Protein AF-A0A947BU25-F1 (afdb_monomer)

Radius of gyration: 18.05 Å; Cα contacts (8 Å, |Δi|>4): 135; chains: 1; bounding box: 45×22×52 Å

Mean predicted aligned error: 7.84 Å

Sequence (103 aa):
MKDFDVCIIGSGAGGGPVALTLAEAGYSVVVLEKGPWFSEKDFYKDELACCRRSVYTPDLRDEQHVIEDQEDDGSWSATPTLESGWDFWNGNCVGGSSNFMSG

pLDDT: mean 80.86, std 15.35, range [33.44, 98.38]

Structure (mmCIF, N/CA/C/O backbone):
data_AF-A0A947BU25-F1
#
_entry.id   AF-A0A947BU25-F1
#
loop_
_atom_site.group_PDB
_atom_site.id
_atom_site.type_symbol
_atom_site.label_atom_id
_atom_site.label_alt_id
_atom_site.label_comp_id
_atom_site.label_asym_id
_atom_site.label_entity_id
_atom_site.label_seq_id
_atom_site.pdbx_PDB_ins_code
_atom_site.Cartn_x
_atom_site.Cartn_y
_atom_site.Cartn_z
_atom_site.occupancy
_atom_site.B_iso_or_equiv
_atom_site.auth_seq_id
_atom_site.auth_comp_id
_atom_site.auth_asym_id
_atom_site.auth_atom_id
_atom_site.pdbx_PDB_model_num
ATOM 1 N N . MET A 1 1 ? -25.704 -8.065 4.311 1.00 71.69 1 MET A N 1
ATOM 2 C CA . MET A 1 1 ? -24.735 -7.040 3.876 1.00 71.69 1 MET A CA 1
ATOM 3 C C . MET A 1 1 ? -24.292 -6.298 5.122 1.00 71.69 1 MET A C 1
ATOM 5 O O . MET A 1 1 ? -25.107 -6.192 6.032 1.00 71.69 1 MET A O 1
ATOM 9 N N . LYS A 1 2 ? -23.015 -5.931 5.233 1.00 85.19 2 LYS A N 1
ATOM 10 C CA . LYS A 1 2 ? -22.505 -5.199 6.394 1.00 85.19 2 LYS A CA 1
ATOM 11 C C . LYS A 1 2 ? -22.203 -3.785 5.919 1.00 85.19 2 LYS A C 1
ATOM 13 O O . LYS A 1 2 ? -21.422 -3.642 4.981 1.00 85.19 2 LYS A O 1
ATOM 18 N N . ASP A 1 3 ? -22.863 -2.808 6.517 1.00 94.62 3 ASP A N 1
ATOM 19 C CA . ASP A 1 3 ? -22.669 -1.401 6.184 1.00 94.62 3 ASP A CA 1
ATOM 20 C C . ASP A 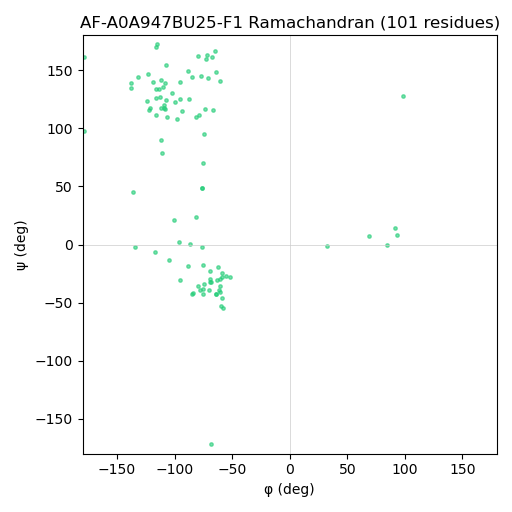1 3 ? -21.531 -0.831 7.036 1.00 94.62 3 ASP A C 1
ATOM 22 O O . ASP A 1 3 ? -21.285 -1.304 8.151 1.00 94.62 3 ASP A O 1
ATOM 26 N N . PHE A 1 4 ? -20.822 0.146 6.477 1.00 97.50 4 PHE A N 1
ATOM 27 C CA . PHE A 1 4 ? -19.721 0.849 7.125 1.00 97.50 4 PHE A CA 1
ATOM 28 C C . PHE A 1 4 ? -19.920 2.352 6.954 1.00 97.50 4 PHE A C 1
ATOM 30 O O . PHE A 1 4 ? -20.367 2.800 5.898 1.00 97.50 4 PHE A O 1
ATOM 37 N N . ASP A 1 5 ? -19.548 3.121 7.969 1.00 97.75 5 ASP A N 1
ATOM 38 C CA . ASP A 1 5 ? -19.604 4.582 7.939 1.00 97.75 5 ASP A CA 1
ATOM 39 C C . ASP A 1 5 ? -18.482 5.165 7.071 1.00 97.75 5 ASP A C 1
ATOM 41 O O . ASP A 1 5 ? -18.664 6.193 6.418 1.00 97.75 5 ASP A O 1
ATOM 45 N N . VAL A 1 6 ? -17.312 4.510 7.053 1.00 97.44 6 VAL A N 1
ATOM 46 C CA . VAL A 1 6 ? -16.132 4.970 6.308 1.00 97.44 6 VAL A CA 1
ATOM 47 C C . VAL A 1 6 ? -15.436 3.812 5.597 1.00 97.44 6 VAL A C 1
ATOM 49 O O . VAL A 1 6 ? -15.170 2.769 6.194 1.00 97.44 6 VAL A O 1
ATOM 52 N N . CYS A 1 7 ? -15.083 4.026 4.328 1.00 95.69 7 CYS A N 1
ATOM 53 C CA . CYS A 1 7 ? -14.233 3.138 3.540 1.00 95.69 7 CYS A CA 1
ATOM 54 C C . CYS A 1 7 ? -12.888 3.817 3.260 1.00 95.69 7 CYS A C 1
ATOM 56 O O . CYS A 1 7 ? -12.839 4.848 2.591 1.00 95.69 7 CYS A O 1
ATOM 58 N N . ILE A 1 8 ? -11.803 3.226 3.751 1.00 94.44 8 ILE A N 1
ATOM 59 C CA . ILE A 1 8 ? -10.428 3.669 3.507 1.00 94.44 8 ILE A CA 1
ATOM 60 C C . ILE A 1 8 ? -9.806 2.744 2.465 1.00 94.44 8 ILE A C 1
ATOM 62 O O . ILE A 1 8 ? -9.873 1.523 2.589 1.00 94.44 8 ILE A O 1
ATOM 66 N N . ILE A 1 9 ? -9.198 3.329 1.438 1.00 93.06 9 ILE A N 1
ATOM 67 C CA . ILE A 1 9 ? -8.502 2.599 0.379 1.00 93.06 9 ILE A CA 1
ATOM 68 C C . ILE A 1 9 ? -7.000 2.786 0.593 1.00 93.06 9 ILE A C 1
ATOM 70 O O . ILE A 1 9 ? -6.492 3.890 0.411 1.00 93.06 9 ILE A O 1
ATOM 74 N N . GLY A 1 10 ? -6.322 1.714 0.998 1.00 88.38 10 GLY A N 1
ATOM 75 C CA . GLY A 1 10 ? -4.911 1.684 1.368 1.00 88.38 10 GLY A CA 1
ATOM 76 C C . GLY A 1 10 ? -4.675 1.755 2.877 1.00 88.38 10 GLY A C 1
ATOM 77 O O . GLY A 1 10 ? -5.145 2.672 3.550 1.00 88.38 10 GLY A O 1
ATOM 78 N N . SER A 1 11 ? -3.891 0.819 3.416 1.00 89.25 11 SER A N 1
ATOM 79 C CA . SER A 1 11 ? -3.483 0.786 4.831 1.00 89.25 11 SER A CA 1
ATOM 80 C C . SER A 1 11 ? -2.061 1.309 5.061 1.00 89.25 11 SER A C 1
ATOM 82 O O . SER A 1 11 ? -1.431 0.986 6.067 1.00 89.25 11 SER A O 1
ATOM 84 N N . GLY A 1 12 ? -1.535 2.100 4.120 1.00 84.81 12 GLY A N 1
ATOM 85 C CA . GLY A 1 12 ? -0.216 2.722 4.225 1.00 84.81 12 GLY A CA 1
ATOM 86 C C . GLY A 1 12 ? -0.136 3.804 5.311 1.00 84.81 12 GLY A C 1
ATOM 87 O O . GLY A 1 12 ? -1.078 4.033 6.072 1.00 84.81 12 GLY A O 1
ATOM 88 N N . ALA A 1 13 ? 0.985 4.529 5.345 1.00 84.38 13 ALA A N 1
ATOM 89 C CA . ALA A 1 13 ? 1.295 5.511 6.392 1.00 84.38 13 ALA A CA 1
ATOM 90 C C . ALA A 1 13 ? 0.226 6.605 6.593 1.00 84.38 13 ALA A C 1
ATOM 92 O O . ALA A 1 13 ? 0.096 7.132 7.694 1.00 84.38 13 ALA A O 1
ATOM 93 N N . GLY A 1 14 ? -0.545 6.939 5.553 1.00 86.38 14 GLY A N 1
ATOM 94 C CA . GLY A 1 14 ? -1.679 7.862 5.659 1.00 86.38 14 GLY A CA 1
ATOM 95 C C . GLY A 1 14 ? -2.981 7.194 6.117 1.00 86.38 14 GLY A C 1
ATOM 96 O O . GLY A 1 14 ? -3.687 7.741 6.960 1.00 86.38 14 GLY A O 1
ATOM 97 N N . GLY A 1 15 ? -3.300 6.009 5.586 1.00 90.56 15 GLY A N 1
ATOM 98 C CA . GLY A 1 15 ? -4.580 5.335 5.832 1.00 90.56 15 GLY A CA 1
ATOM 99 C C . GLY A 1 15 ? -4.679 4.689 7.213 1.00 90.56 15 GLY A C 1
ATOM 100 O O . GLY A 1 15 ? -5.723 4.781 7.856 1.00 90.56 15 GLY A O 1
ATOM 101 N N . GLY A 1 16 ? -3.588 4.093 7.704 1.00 92.00 16 GLY A N 1
ATOM 102 C CA . GLY A 1 16 ? -3.552 3.413 9.004 1.00 92.00 16 GLY A CA 1
ATOM 103 C C . GLY A 1 16 ? -3.925 4.320 10.187 1.00 92.00 16 GLY A C 1
ATOM 104 O O . GLY A 1 16 ? -4.861 3.993 10.921 1.00 92.00 16 GLY A O 1
ATOM 105 N N . PRO A 1 17 ? -3.265 5.481 10.371 1.00 95.12 17 PRO A N 1
ATOM 106 C CA . PRO A 1 17 ? -3.600 6.407 11.453 1.00 95.12 17 PRO A CA 1
ATOM 107 C C . PRO A 1 17 ? -5.034 6.941 11.368 1.00 95.12 17 PRO A C 1
ATOM 109 O O . PRO A 1 17 ? -5.714 7.032 12.386 1.00 95.12 17 PRO A O 1
ATOM 112 N N . VAL A 1 18 ? -5.521 7.235 10.157 1.00 96.12 18 VAL A N 1
ATOM 113 C CA . VAL A 1 18 ? -6.904 7.691 9.939 1.00 96.12 18 VAL A CA 1
ATOM 114 C C . VAL A 1 18 ? -7.906 6.604 10.337 1.00 96.12 18 VAL A C 1
ATOM 116 O O . VAL A 1 18 ? -8.888 6.903 11.016 1.00 96.12 18 VAL A O 1
ATOM 119 N N . ALA A 1 19 ? -7.641 5.343 9.975 1.00 96.75 19 ALA A N 1
ATOM 120 C CA . ALA A 1 19 ? -8.475 4.207 10.360 1.00 96.75 19 ALA A CA 1
ATOM 121 C C . ALA A 1 19 ? -8.571 4.068 11.884 1.00 96.75 19 ALA A C 1
ATOM 123 O O . ALA A 1 19 ? -9.673 3.921 12.413 1.00 96.75 19 ALA A O 1
ATOM 124 N N . LEU A 1 20 ? -7.434 4.172 12.583 1.00 97.00 20 LEU A N 1
ATOM 125 C CA . LEU A 1 20 ? -7.379 4.116 14.044 1.00 97.00 20 LEU A CA 1
ATOM 126 C C . LEU A 1 20 ? -8.216 5.234 14.674 1.00 97.00 20 LEU A C 1
ATOM 128 O O . LEU A 1 20 ? -9.102 4.955 15.476 1.00 97.00 20 LEU A O 1
ATOM 132 N N . THR A 1 21 ? -7.983 6.486 14.272 1.00 98.19 21 THR A N 1
ATOM 133 C CA . THR A 1 21 ? -8.684 7.645 14.844 1.00 98.19 21 THR A CA 1
ATOM 134 C C . THR A 1 21 ? -10.200 7.566 14.643 1.00 98.19 21 THR A C 1
ATOM 136 O O . THR A 1 21 ? -10.964 7.875 15.556 1.00 98.19 21 THR A O 1
ATOM 139 N N . LEU A 1 22 ? -10.662 7.135 13.466 1.00 98.12 22 LEU A N 1
ATOM 140 C CA . LEU A 1 22 ? -12.094 6.996 13.186 1.00 98.12 22 LEU A CA 1
ATOM 141 C C . LEU A 1 22 ? -12.729 5.839 13.965 1.00 98.12 22 LEU A C 1
ATOM 143 O O . LEU A 1 22 ? -13.839 5.987 14.479 1.00 98.12 22 LEU A O 1
ATOM 147 N N . ALA A 1 23 ? -12.025 4.713 14.095 1.00 97.81 23 ALA A N 1
ATOM 148 C CA . ALA A 1 23 ? -12.496 3.589 14.895 1.00 97.81 23 ALA A CA 1
ATOM 149 C C . ALA A 1 23 ? -12.605 3.960 16.387 1.00 97.81 23 ALA A C 1
ATOM 151 O O . ALA A 1 23 ? -13.615 3.652 17.019 1.00 97.81 23 ALA A O 1
ATOM 152 N N . GLU A 1 24 ? -11.622 4.679 16.941 1.00 98.38 24 GLU A N 1
ATOM 153 C CA . GLU A 1 24 ? -11.656 5.184 18.326 1.00 98.38 24 GLU A CA 1
ATOM 154 C C . GLU A 1 24 ? -12.792 6.190 18.563 1.00 98.38 24 GLU A C 1
ATOM 156 O O . GLU A 1 24 ? -13.357 6.244 19.655 1.00 98.38 24 GLU A O 1
ATOM 161 N N . ALA A 1 25 ? -13.176 6.947 17.532 1.00 98.38 25 ALA A N 1
ATOM 162 C CA . ALA A 1 25 ? -14.331 7.842 17.567 1.00 98.38 25 ALA A CA 1
ATOM 163 C C . ALA A 1 25 ? -15.690 7.114 17.457 1.00 98.38 25 ALA A C 1
ATOM 165 O O . ALA A 1 25 ? -16.734 7.761 17.545 1.00 98.38 25 ALA A O 1
ATOM 166 N N . GLY A 1 26 ? -15.695 5.786 17.293 1.00 98.25 26 GLY A N 1
ATOM 167 C CA . GLY A 1 26 ? -16.899 4.951 17.281 1.0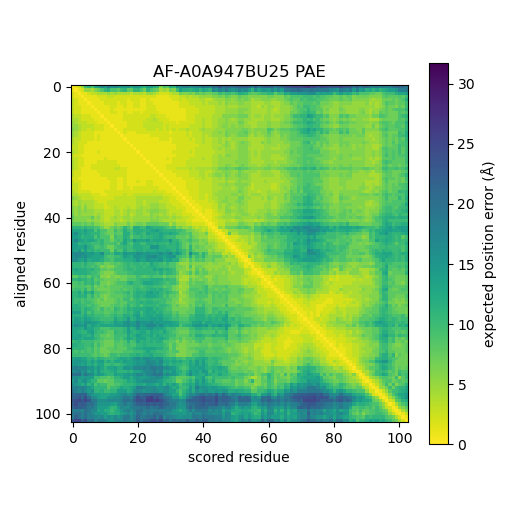0 98.25 26 GLY A CA 1
ATOM 168 C C . GLY A 1 26 ? -17.504 4.693 15.900 1.00 98.25 26 GLY A C 1
ATOM 169 O O . GLY A 1 26 ? -18.591 4.120 15.828 1.00 98.25 26 GLY A O 1
ATOM 170 N N . TYR A 1 27 ? -16.827 5.080 14.814 1.00 98.38 27 TYR A N 1
ATOM 171 C CA . TYR A 1 27 ? -17.279 4.778 13.455 1.00 98.38 27 TYR A CA 1
ATOM 172 C C . TYR A 1 27 ? -16.980 3.324 13.072 1.00 98.38 27 TYR A C 1
ATOM 174 O O . TYR A 1 27 ? -15.942 2.759 13.421 1.00 98.38 27 TYR A O 1
ATOM 182 N N . SER A 1 28 ? -17.869 2.726 12.284 1.00 97.62 28 SER A N 1
ATOM 183 C CA . SER A 1 28 ? -17.614 1.462 11.601 1.00 97.62 28 SER A CA 1
ATOM 184 C C . SER A 1 28 ? -16.764 1.711 10.351 1.00 97.62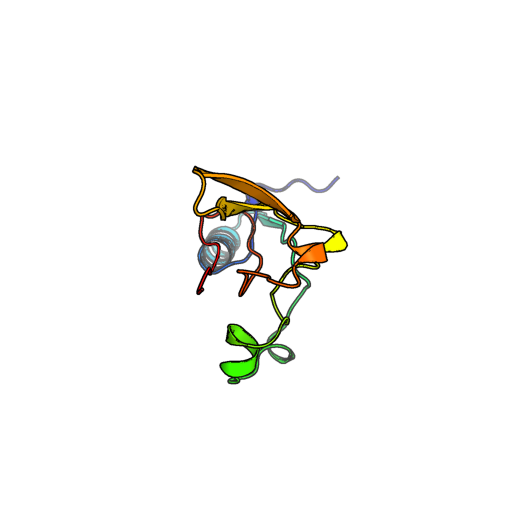 28 SER A C 1
ATOM 186 O O . SER A 1 28 ? -17.203 2.327 9.381 1.00 97.62 28 SER A O 1
ATOM 188 N N . VAL A 1 29 ? -15.515 1.245 10.377 1.00 97.69 29 VAL A N 1
ATOM 189 C CA . VAL A 1 29 ? -14.528 1.502 9.318 1.00 97.69 29 VAL A CA 1
ATOM 190 C C . VAL A 1 29 ? -14.184 0.205 8.591 1.00 97.69 29 VAL A C 1
ATOM 192 O O . VAL A 1 29 ? -13.909 -0.815 9.225 1.00 97.69 29 VAL A O 1
ATOM 195 N N . VAL A 1 30 ? -14.167 0.251 7.260 1.00 96.50 30 VAL A N 1
ATOM 196 C CA . VAL A 1 30 ? -13.583 -0.792 6.410 1.00 96.50 30 VAL A CA 1
ATOM 197 C C . VAL A 1 30 ? -12.323 -0.258 5.742 1.00 96.50 30 VAL A C 1
ATOM 199 O O . VAL A 1 30 ? -12.303 0.868 5.248 1.00 96.50 30 VAL A O 1
ATOM 202 N N . VAL A 1 31 ? -11.267 -1.069 5.730 1.00 94.38 31 VAL A N 1
ATOM 203 C CA . VAL A 1 31 ? -10.010 -0.762 5.042 1.00 94.38 31 VAL A CA 1
ATOM 204 C C . VAL A 1 31 ? -9.814 -1.789 3.937 1.00 94.38 31 VAL A C 1
ATOM 206 O O . VAL A 1 31 ? -9.874 -2.990 4.197 1.00 94.38 31 VAL A O 1
ATOM 209 N N . LEU A 1 32 ? -9.605 -1.317 2.712 1.00 92.81 32 LEU A N 1
ATOM 210 C CA . LEU A 1 32 ? -9.286 -2.151 1.560 1.00 92.81 32 LEU A CA 1
ATOM 211 C C . LEU A 1 32 ? -7.822 -1.937 1.197 1.00 92.81 32 LEU A C 1
ATOM 213 O O . LEU A 1 32 ? -7.434 -0.835 0.821 1.00 92.81 32 LEU A O 1
ATOM 217 N N . GLU A 1 33 ? -7.024 -2.990 1.310 1.00 89.00 33 GLU A N 1
ATOM 218 C CA . GLU A 1 33 ? -5.612 -3.002 0.934 1.00 89.00 33 GLU A CA 1
ATOM 219 C C . GLU A 1 33 ? -5.402 -4.039 -0.172 1.00 89.00 33 GLU A C 1
ATOM 221 O O . GLU A 1 33 ? -6.013 -5.108 -0.150 1.00 89.00 33 GLU A O 1
ATOM 226 N N . LYS A 1 34 ? -4.571 -3.696 -1.159 1.00 83.44 34 LYS A N 1
ATOM 227 C CA . LYS A 1 34 ? -4.213 -4.585 -2.268 1.00 83.44 34 LYS A CA 1
ATOM 228 C C . LYS A 1 34 ? -3.175 -5.613 -1.827 1.00 83.44 34 LYS A C 1
ATOM 230 O O . LYS A 1 34 ? -3.221 -6.758 -2.267 1.00 83.44 34 LYS A O 1
ATOM 235 N N . GLY A 1 35 ? -2.218 -5.178 -1.006 1.00 80.06 35 GLY A N 1
ATOM 236 C CA . GLY A 1 35 ? -1.154 -6.021 -0.477 1.00 80.06 35 GLY A CA 1
ATOM 237 C C . GLY A 1 35 ? -1.656 -7.130 0.459 1.00 80.06 35 GLY A C 1
ATOM 238 O O . GLY A 1 35 ? -2.806 -7.118 0.906 1.00 80.06 35 GLY A O 1
ATOM 239 N N . PRO A 1 36 ? -0.795 -8.112 0.773 1.00 82.50 36 PRO A N 1
ATOM 240 C CA . PRO A 1 36 ? -1.138 -9.179 1.703 1.00 82.50 36 PRO A CA 1
ATOM 241 C C . PRO A 1 36 ? -1.294 -8.645 3.135 1.00 82.50 36 PRO A C 1
ATOM 243 O O . PRO A 1 36 ? -0.790 -7.581 3.497 1.00 82.50 36 PRO A O 1
ATOM 246 N N . TRP A 1 37 ? -1.965 -9.427 3.981 1.00 86.69 37 TRP A N 1
ATOM 247 C CA . TRP A 1 37 ? -2.093 -9.119 5.402 1.00 86.69 37 TRP A CA 1
ATOM 248 C C . TRP A 1 37 ? -0.779 -9.401 6.139 1.00 86.69 37 TRP A C 1
ATOM 250 O O . TRP A 1 37 ? -0.523 -10.532 6.555 1.00 86.69 37 TRP A O 1
ATOM 260 N N . PHE A 1 38 ? 0.046 -8.370 6.301 1.00 85.69 38 PHE A N 1
ATOM 261 C CA . PHE A 1 38 ? 1.251 -8.442 7.120 1.00 85.69 38 PHE A CA 1
ATOM 262 C C . PHE A 1 38 ? 0.950 -8.180 8.597 1.00 85.69 38 PHE A C 1
ATOM 264 O O . PHE A 1 38 ? 0.123 -7.348 8.967 1.00 85.69 38 PHE A O 1
ATOM 271 N N . SER A 1 39 ? 1.667 -8.893 9.452 1.00 86.88 39 SER A N 1
ATOM 272 C CA . SER A 1 39 ? 1.657 -8.760 10.901 1.00 86.88 39 SER A CA 1
ATOM 273 C C . SER A 1 39 ? 3.020 -8.293 11.406 1.00 86.88 39 SER A C 1
ATOM 275 O O . SER A 1 39 ? 4.004 -8.288 10.672 1.00 86.88 39 SER A O 1
ATOM 277 N N . GLU A 1 4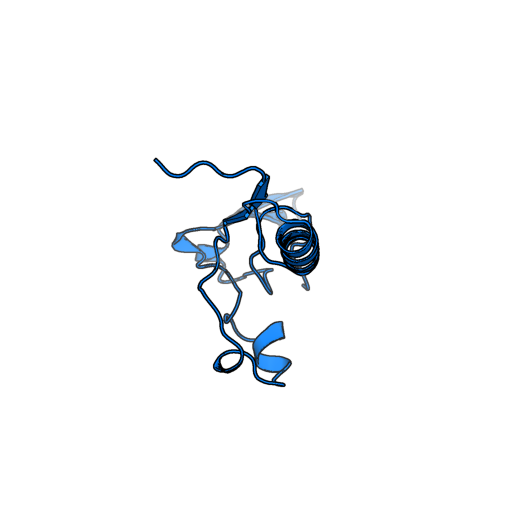0 ? 3.120 -7.977 12.697 1.00 86.62 40 GLU A N 1
ATOM 278 C CA . GLU A 1 40 ? 4.395 -7.617 13.339 1.00 86.62 40 GLU A CA 1
ATOM 279 C C . GLU A 1 40 ? 5.515 -8.647 13.102 1.00 86.62 40 GLU A C 1
ATOM 281 O O . GLU A 1 40 ? 6.686 -8.285 13.090 1.00 86.62 40 GLU A O 1
ATOM 286 N N . LYS A 1 41 ? 5.172 -9.925 12.888 1.00 87.62 41 LYS A N 1
ATOM 287 C CA . LYS A 1 41 ? 6.142 -11.006 12.640 1.00 87.62 41 LYS A CA 1
ATOM 288 C C . LYS A 1 41 ? 6.731 -10.984 11.233 1.00 87.62 41 LYS A C 1
ATOM 290 O O . LYS A 1 41 ? 7.745 -11.632 11.000 1.00 87.62 41 LYS A O 1
ATOM 295 N N . ASP A 1 42 ? 6.088 -10.286 10.308 1.00 84.38 42 ASP A N 1
ATOM 296 C CA . ASP A 1 42 ? 6.531 -10.180 8.921 1.00 84.38 42 ASP A CA 1
ATOM 297 C C . ASP A 1 42 ? 7.503 -9.002 8.742 1.00 84.38 42 ASP A C 1
ATOM 299 O O . ASP A 1 42 ? 8.287 -8.975 7.793 1.00 84.38 42 ASP A O 1
ATOM 303 N N . PHE A 1 43 ? 7.514 -8.061 9.696 1.00 80.00 43 PHE A N 1
ATOM 304 C CA . PHE A 1 43 ? 8.405 -6.908 9.699 1.00 80.00 43 PHE A CA 1
ATOM 305 C C . PHE A 1 43 ? 9.680 -7.176 10.499 1.00 80.00 43 PHE A C 1
ATOM 307 O O . PHE A 1 43 ? 9.686 -7.294 11.725 1.00 80.00 43 PHE A O 1
ATOM 314 N N . TYR A 1 44 ? 10.800 -7.186 9.785 1.00 81.00 44 TYR A N 1
ATOM 315 C CA . TYR A 1 44 ? 12.137 -7.251 10.360 1.00 81.00 44 TYR A CA 1
ATOM 316 C C . TYR A 1 44 ? 12.818 -5.894 10.211 1.00 81.00 44 TYR A C 1
ATOM 318 O O . TYR A 1 44 ? 12.541 -5.146 9.276 1.00 81.00 44 TYR A O 1
ATOM 326 N N . LYS A 1 45 ? 13.772 -5.585 11.094 1.00 77.62 45 LYS A N 1
ATOM 327 C CA . LYS A 1 45 ? 14.657 -4.416 10.942 1.00 77.62 45 LYS A CA 1
ATOM 328 C C . LYS A 1 45 ? 15.735 -4.675 9.877 1.00 77.62 45 LYS A C 1
ATOM 330 O O . LYS A 1 45 ? 16.922 -4.512 10.140 1.00 77.62 45 LYS A O 1
ATOM 335 N N . ASP A 1 46 ? 15.312 -5.157 8.712 1.00 78.81 46 ASP A N 1
ATOM 336 C CA . ASP A 1 46 ? 16.148 -5.441 7.550 1.00 78.81 46 ASP A CA 1
ATOM 337 C C . ASP A 1 46 ? 15.803 -4.440 6.441 1.00 78.81 46 ASP A C 1
ATOM 339 O O . ASP A 1 46 ? 14.925 -4.671 5.613 1.00 78.81 46 ASP A O 1
ATOM 343 N N . GLU A 1 47 ? 16.509 -3.310 6.428 1.00 72.75 47 GLU A N 1
ATOM 344 C CA . GLU A 1 47 ? 16.375 -2.280 5.387 1.00 72.75 47 GLU A CA 1
ATOM 345 C C . GLU A 1 47 ? 16.678 -2.831 3.983 1.00 72.75 47 GLU A C 1
ATOM 347 O O . GLU A 1 47 ? 16.109 -2.372 2.994 1.00 72.75 47 GLU A O 1
ATOM 352 N N . LEU A 1 48 ? 17.523 -3.867 3.864 1.00 72.00 48 LEU A N 1
ATOM 353 C CA . LEU A 1 48 ? 17.788 -4.494 2.566 1.00 72.00 48 LEU A CA 1
ATOM 354 C C . LEU A 1 48 ? 16.561 -5.254 2.059 1.00 72.00 48 LEU A C 1
ATOM 356 O O . LEU A 1 48 ? 16.369 -5.347 0.849 1.00 72.00 48 LEU A O 1
ATOM 360 N N . ALA A 1 49 ? 15.724 -5.786 2.951 1.00 69.50 49 ALA A N 1
ATOM 361 C CA . ALA A 1 49 ? 14.467 -6.408 2.558 1.00 69.50 49 ALA A CA 1
ATOM 362 C C . ALA A 1 49 ? 13.448 -5.382 2.038 1.00 69.50 49 ALA A C 1
ATOM 364 O O . ALA A 1 49 ? 12.685 -5.711 1.138 1.00 69.50 49 ALA A O 1
ATOM 365 N N . CYS A 1 50 ? 13.471 -4.155 2.565 1.00 64.00 50 CYS A N 1
ATOM 366 C CA . CYS A 1 50 ? 12.601 -3.063 2.130 1.00 64.00 50 CYS A CA 1
ATOM 367 C C . CYS A 1 50 ? 13.041 -2.457 0.787 1.00 64.00 50 CYS A C 1
ATOM 369 O O . CYS A 1 50 ? 12.210 -2.206 -0.076 1.00 64.00 50 CYS A O 1
ATOM 371 N N . CYS A 1 51 ? 14.351 -2.259 0.603 1.00 63.81 51 CYS A N 1
ATOM 372 C CA . CYS A 1 51 ? 14.886 -1.480 -0.520 1.00 63.81 51 CYS A CA 1
ATOM 373 C C . CYS A 1 51 ? 15.512 -2.316 -1.646 1.00 63.81 51 CYS A C 1
ATOM 375 O O . CYS A 1 51 ? 15.888 -1.768 -2.675 1.00 63.81 51 CYS A O 1
ATOM 377 N N . ARG A 1 52 ? 15.774 -3.614 -1.434 1.00 65.62 52 ARG A N 1
ATOM 378 C CA . ARG A 1 52 ? 16.506 -4.454 -2.409 1.00 65.62 52 ARG A CA 1
ATOM 379 C C . ARG A 1 52 ? 15.886 -5.821 -2.661 1.00 65.62 52 ARG A C 1
ATOM 381 O O . ARG A 1 52 ? 16.446 -6.596 -3.436 1.00 65.62 52 ARG A O 1
ATOM 388 N N . ARG A 1 53 ? 14.795 -6.163 -1.980 1.00 69.44 53 ARG A N 1
ATOM 389 C CA . ARG A 1 53 ? 14.091 -7.432 -2.174 1.00 69.44 53 ARG A CA 1
ATOM 390 C C . ARG A 1 53 ? 12.642 -7.144 -2.525 1.00 69.44 53 ARG A C 1
ATOM 392 O O . ARG A 1 53 ? 12.048 -6.214 -1.993 1.00 69.44 53 ARG A O 1
ATOM 399 N N . SER A 1 54 ? 12.062 -8.005 -3.348 1.00 67.75 54 SER A N 1
ATOM 400 C CA . SER A 1 54 ? 10.684 -7.898 -3.830 1.00 67.75 54 SER A CA 1
ATOM 401 C C . SER A 1 54 ? 9.654 -8.315 -2.767 1.00 67.75 54 SER A C 1
ATOM 403 O O . SER A 1 54 ? 8.798 -9.156 -3.016 1.00 67.75 54 SER A O 1
ATOM 405 N N . VAL A 1 55 ? 9.773 -7.796 -1.539 1.00 71.44 55 VAL A N 1
ATOM 406 C CA . VAL A 1 55 ? 8.871 -8.130 -0.418 1.00 71.44 55 VAL A CA 1
ATOM 407 C C . VAL A 1 55 ? 7.559 -7.354 -0.528 1.00 71.44 55 VAL A C 1
ATOM 409 O O . VAL A 1 55 ? 6.496 -7.883 -0.210 1.00 71.44 55 VAL A O 1
ATOM 412 N N . TYR A 1 56 ? 7.633 -6.111 -1.008 1.00 69.00 56 TYR A N 1
ATOM 413 C CA . TYR A 1 56 ? 6.487 -5.206 -1.151 1.00 69.00 56 TYR A CA 1
ATOM 414 C C . TYR A 1 56 ? 6.208 -4.821 -2.614 1.00 69.00 56 TYR A C 1
ATOM 416 O O . TYR A 1 56 ? 5.202 -4.169 -2.900 1.00 69.00 56 TYR A O 1
ATOM 424 N N . THR A 1 57 ? 7.088 -5.225 -3.530 1.00 72.38 57 THR A N 1
ATOM 425 C CA . THR A 1 57 ? 7.031 -4.986 -4.979 1.00 72.38 57 THR A CA 1
ATOM 426 C C . THR A 1 57 ? 5.912 -5.810 -5.633 1.00 72.38 57 THR A C 1
ATOM 428 O O . THR A 1 57 ? 5.656 -6.934 -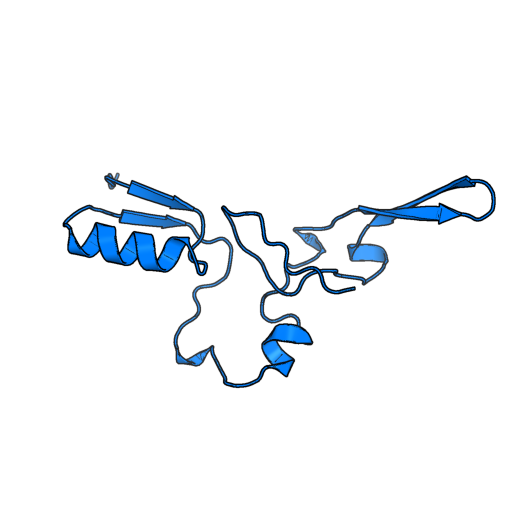5.196 1.00 72.38 57 THR A O 1
ATOM 431 N N . PRO A 1 58 ? 5.198 -5.280 -6.643 1.00 70.19 58 PRO A N 1
ATOM 432 C CA . PRO A 1 58 ? 4.137 -6.023 -7.316 1.00 70.19 58 PRO A CA 1
ATOM 433 C C . PRO A 1 58 ? 4.675 -7.127 -8.211 1.00 70.19 58 PRO A C 1
ATOM 435 O O . PRO A 1 58 ? 5.810 -7.083 -8.682 1.00 70.19 58 PRO A O 1
ATOM 438 N N . ASP A 1 59 ? 3.806 -8.090 -8.503 1.00 77.44 59 ASP A N 1
ATOM 439 C CA . ASP A 1 59 ? 4.056 -9.038 -9.573 1.00 77.44 59 ASP A CA 1
ATOM 440 C C . ASP A 1 59 ? 3.874 -8.340 -10.924 1.00 77.44 59 ASP A C 1
ATOM 442 O O . ASP A 1 59 ? 2.779 -7.896 -11.274 1.00 77.44 59 ASP A O 1
ATOM 446 N N . LEU A 1 60 ? 4.951 -8.254 -11.704 1.00 77.88 60 LEU A N 1
ATOM 447 C CA . LEU A 1 60 ? 4.931 -7.604 -13.013 1.00 77.88 60 LEU A CA 1
ATOM 448 C C . LEU A 1 60 ? 3.984 -8.287 -14.006 1.00 77.88 60 LEU A C 1
ATOM 450 O O . LEU A 1 60 ? 3.587 -7.668 -14.985 1.00 77.88 60 LEU A O 1
ATOM 454 N N . ARG A 1 61 ? 3.586 -9.544 -13.781 1.00 80.31 61 ARG A N 1
ATOM 455 C CA . ARG A 1 61 ? 2.579 -10.207 -14.627 1.00 80.31 61 ARG A CA 1
ATOM 456 C C . ARG A 1 61 ? 1.198 -9.587 -14.460 1.00 80.31 61 ARG A C 1
ATOM 458 O O . ARG A 1 61 ? 0.443 -9.530 -15.429 1.00 80.31 61 ARG A O 1
ATOM 465 N N . ASP A 1 62 ? 0.910 -9.102 -13.259 1.00 78.50 62 ASP A N 1
ATOM 466 C CA . ASP A 1 62 ? -0.376 -8.515 -12.904 1.00 78.50 62 ASP A CA 1
ATOM 467 C C . ASP A 1 62 ? -0.350 -6.983 -13.057 1.00 78.50 62 ASP A C 1
ATOM 469 O O . ASP A 1 62 ? -1.368 -6.378 -13.390 1.00 78.50 62 ASP A O 1
ATOM 473 N N . GLU A 1 63 ? 0.815 -6.349 -12.854 1.00 78.19 63 GLU A N 1
ATOM 474 C CA . GLU A 1 63 ? 0.963 -4.886 -12.749 1.00 78.19 63 GLU A CA 1
ATOM 475 C C . GLU A 1 63 ? 2.168 -4.342 -13.542 1.00 78.19 63 GLU A C 1
ATOM 477 O O . GLU A 1 63 ? 2.951 -3.509 -13.069 1.00 78.19 63 GLU A O 1
ATOM 482 N N . GLN A 1 64 ? 2.333 -4.812 -14.780 1.00 81.38 64 GLN A N 1
ATOM 483 C CA . GLN A 1 64 ? 3.355 -4.279 -15.683 1.00 81.38 64 GLN A CA 1
ATOM 484 C C . GLN A 1 64 ? 3.117 -2.810 -16.037 1.00 81.38 64 GLN A C 1
ATOM 486 O O . GLN A 1 64 ? 1.987 -2.343 -16.185 1.00 81.38 64 GLN A O 1
ATOM 491 N N . HIS A 1 65 ? 4.223 -2.112 -16.251 1.00 80.12 65 HIS A N 1
ATOM 492 C CA . HIS A 1 65 ? 4.267 -0.781 -16.841 1.00 80.12 65 HIS A CA 1
ATOM 493 C C . HIS A 1 65 ? 5.013 -0.855 -18.171 1.00 80.12 65 HIS A C 1
ATOM 495 O O . HIS A 1 65 ? 5.618 -1.876 -18.489 1.00 80.12 65 HIS A O 1
ATOM 501 N N . VAL A 1 66 ? 4.976 0.226 -18.943 1.00 86.06 66 VAL A N 1
ATOM 502 C CA . VAL A 1 66 ? 5.780 0.372 -20.158 1.00 86.06 66 VAL A CA 1
ATOM 503 C C . VAL A 1 66 ? 6.882 1.382 -19.866 1.00 86.06 66 VAL A C 1
ATOM 505 O O . VAL A 1 66 ? 6.593 2.488 -19.413 1.00 86.06 66 VAL A O 1
ATOM 508 N N . ILE A 1 67 ? 8.1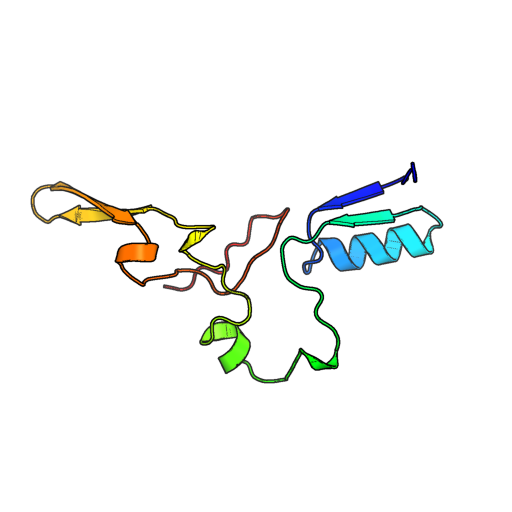29 0.975 -20.083 1.00 86.12 67 ILE A N 1
ATOM 509 C CA . ILE A 1 67 ? 9.294 1.858 -20.073 1.00 86.12 67 ILE A CA 1
ATOM 510 C C . ILE A 1 67 ? 9.440 2.403 -21.489 1.00 86.12 67 ILE A C 1
ATOM 512 O O . ILE A 1 67 ? 9.482 1.617 -22.436 1.00 86.12 67 ILE A O 1
ATOM 516 N N . GLU A 1 68 ? 9.475 3.726 -21.621 1.00 89.44 68 GLU A N 1
ATOM 517 C CA . GLU A 1 68 ? 9.731 4.402 -22.890 1.00 89.44 68 GLU A CA 1
ATOM 518 C C . GLU A 1 68 ? 11.111 5.055 -22.843 1.00 89.44 68 GLU A C 1
ATOM 520 O O . GLU A 1 68 ? 11.345 5.958 -22.038 1.00 89.44 68 GLU A O 1
ATOM 525 N N . ASP A 1 69 ? 12.000 4.604 -23.721 1.00 89.06 69 ASP A N 1
ATOM 526 C CA . ASP A 1 69 ? 13.349 5.136 -23.876 1.00 89.06 69 ASP A CA 1
ATOM 527 C C . ASP A 1 69 ? 13.470 5.843 -25.230 1.00 89.06 69 ASP A C 1
ATOM 529 O O . ASP A 1 69 ? 12.899 5.410 -26.236 1.00 89.06 69 ASP A O 1
ATOM 533 N N . GLN A 1 70 ? 14.195 6.963 -25.254 1.00 94.50 70 GLN A N 1
ATOM 534 C CA . GLN A 1 70 ? 14.487 7.686 -26.488 1.00 94.50 70 GLN A CA 1
ATOM 535 C C . GLN A 1 70 ? 15.850 7.257 -27.031 1.00 94.50 70 GLN A C 1
ATOM 537 O O . GLN A 1 70 ? 16.861 7.363 -26.340 1.00 94.50 70 GLN A O 1
ATOM 542 N N . GLU A 1 71 ? 15.869 6.826 -28.287 1.00 92.88 71 GLU A N 1
ATOM 543 C CA . GLU A 1 71 ? 17.073 6.424 -29.007 1.00 92.88 71 GLU A CA 1
ATOM 544 C C . GLU A 1 71 ? 17.853 7.649 -29.522 1.00 92.88 71 GLU A C 1
ATOM 546 O O . GLU A 1 71 ? 17.306 8.746 -29.684 1.00 92.88 71 GLU A O 1
ATOM 551 N N . ASP A 1 72 ? 19.131 7.460 -29.865 1.00 94.06 72 ASP A N 1
ATOM 552 C CA . ASP A 1 72 ? 20.012 8.529 -30.371 1.00 94.06 72 ASP A CA 1
ATOM 553 C C . ASP A 1 72 ? 19.494 9.198 -31.664 1.00 94.06 72 ASP A C 1
ATOM 555 O O . ASP A 1 72 ? 19.840 10.343 -31.967 1.00 94.06 72 ASP A O 1
ATOM 559 N N . ASP A 1 73 ? 18.666 8.492 -32.441 1.00 94.62 73 ASP A N 1
ATOM 560 C CA . ASP A 1 73 ? 18.042 8.998 -33.670 1.00 94.62 73 ASP A CA 1
ATOM 561 C C . ASP A 1 73 ? 16.720 9.755 -33.427 1.00 94.62 73 ASP A C 1
ATOM 563 O O . ASP A 1 73 ? 16.099 10.254 -34.371 1.00 94.62 73 ASP A O 1
ATOM 567 N N . GLY A 1 74 ? 16.307 9.875 -32.162 1.00 93.00 74 GLY A N 1
ATOM 568 C CA . GLY A 1 74 ? 15.088 10.547 -31.727 1.00 93.00 74 GLY A CA 1
ATOM 569 C C . GLY A 1 74 ? 13.826 9.683 -31.781 1.00 93.00 74 GLY A C 1
ATOM 570 O O . GLY A 1 74 ? 12.756 10.187 -31.421 1.00 93.00 74 GLY A O 1
ATOM 571 N N . SER A 1 75 ? 13.922 8.421 -32.214 1.00 94.62 75 SER A N 1
ATOM 572 C CA . SER A 1 75 ? 12.833 7.449 -32.100 1.00 94.62 75 SER A CA 1
ATOM 573 C C . SER A 1 75 ? 12.631 6.995 -30.648 1.00 94.62 75 SER A C 1
ATOM 575 O O . SER A 1 75 ? 13.476 7.230 -29.788 1.00 94.62 75 SER A O 1
ATOM 577 N N . TRP A 1 76 ? 11.472 6.399 -30.366 1.00 94.69 76 TRP A N 1
ATOM 578 C CA . TRP A 1 76 ? 11.120 5.892 -29.039 1.00 94.69 76 TRP A CA 1
ATOM 579 C C . TRP A 1 76 ? 10.947 4.380 -29.094 1.00 94.69 76 TRP A C 1
ATOM 581 O O . TRP A 1 76 ? 10.258 3.871 -29.986 1.00 94.69 76 TRP A O 1
ATOM 591 N N . SER A 1 77 ? 11.533 3.677 -28.130 1.00 91.88 77 SER A N 1
ATOM 592 C CA . SER A 1 77 ? 11.316 2.252 -27.901 1.00 91.88 77 SER A CA 1
ATOM 593 C C . SER A 1 77 ? 10.500 2.052 -26.623 1.00 91.88 77 SER A C 1
ATOM 595 O O . SER A 1 77 ? 10.670 2.760 -25.635 1.00 91.88 77 SER A O 1
ATOM 597 N N . ALA A 1 78 ? 9.548 1.117 -26.669 1.00 91.50 78 ALA A N 1
ATOM 598 C CA . ALA A 1 78 ? 8.615 0.845 -25.580 1.00 91.50 78 ALA A CA 1
ATOM 599 C C . ALA A 1 78 ? 8.756 -0.614 -25.144 1.00 91.50 78 ALA A C 1
ATOM 601 O O . ALA A 1 78 ? 8.474 -1.521 -25.929 1.00 91.50 78 ALA A O 1
ATOM 602 N N . THR A 1 79 ? 9.165 -0.837 -23.895 1.00 89.56 79 THR A N 1
ATOM 603 C CA . THR A 1 79 ? 9.405 -2.180 -23.350 1.00 89.56 79 THR A CA 1
ATOM 604 C C . THR A 1 79 ? 8.569 -2.398 -22.090 1.00 89.56 79 THR A C 1
ATOM 606 O O . THR A 1 79 ? 8.693 -1.627 -21.134 1.00 89.56 79 THR A O 1
ATOM 609 N N . PRO A 1 80 ? 7.716 -3.436 -22.032 1.00 88.19 80 PRO A N 1
ATOM 610 C CA . PRO A 1 80 ? 7.017 -3.785 -20.803 1.00 88.19 80 PRO A CA 1
ATOM 611 C C . PRO A 1 80 ? 7.995 -4.149 -19.680 1.00 88.19 80 PRO A C 1
ATOM 613 O O . PRO A 1 80 ? 8.968 -4.867 -19.908 1.00 88.19 80 PRO A O 1
ATOM 616 N N . THR A 1 81 ? 7.714 -3.738 -18.443 1.00 84.19 81 THR A N 1
ATOM 617 C CA . THR A 1 81 ? 8.577 -4.037 -17.284 1.00 84.19 81 THR A CA 1
ATOM 618 C C . THR A 1 81 ? 8.735 -5.536 -17.036 1.00 84.19 81 THR A C 1
ATOM 620 O O . THR A 1 81 ? 9.783 -5.986 -16.582 1.00 84.19 81 THR A O 1
ATOM 623 N N . LEU A 1 82 ? 7.722 -6.334 -17.391 1.00 84.75 82 LEU A N 1
ATOM 624 C CA . LEU A 1 82 ? 7.800 -7.794 -17.355 1.00 84.75 82 LEU A CA 1
ATOM 625 C C . LEU A 1 82 ? 8.908 -8.348 -18.271 1.00 84.75 82 LEU A C 1
ATOM 627 O O . LEU A 1 82 ? 9.532 -9.349 -17.929 1.00 84.75 82 LEU A O 1
ATOM 631 N N . GLU 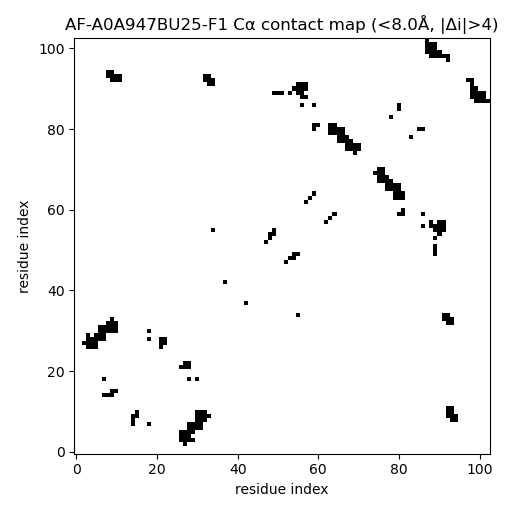A 1 83 ? 9.131 -7.720 -19.427 1.00 86.81 83 GLU A N 1
ATOM 632 C CA . GLU A 1 83 ? 10.142 -8.130 -20.407 1.00 86.81 83 GLU A CA 1
ATOM 633 C C . GLU A 1 83 ? 11.524 -7.566 -20.065 1.00 86.81 83 GLU A C 1
ATOM 635 O O . GLU A 1 83 ? 12.514 -8.292 -20.139 1.00 86.81 83 GLU A O 1
ATOM 640 N N . SER A 1 84 ? 11.598 -6.303 -19.634 1.00 82.31 84 SER A N 1
ATOM 641 C CA . SER A 1 84 ? 12.871 -5.686 -19.241 1.00 82.31 84 SER A CA 1
ATOM 642 C C . SER A 1 84 ? 13.443 -6.269 -17.944 1.00 82.31 84 SER A C 1
ATOM 644 O O . SER A 1 84 ? 14.644 -6.166 -17.699 1.00 82.31 84 SER A O 1
ATOM 646 N N . GLY A 1 85 ? 12.592 -6.860 -17.096 1.00 77.75 85 GLY A N 1
ATOM 647 C CA . GLY A 1 85 ? 12.952 -7.312 -15.751 1.00 77.75 85 GLY A CA 1
ATOM 648 C C . GLY A 1 85 ? 13.251 -6.161 -14.789 1.00 77.75 85 GLY A C 1
ATOM 649 O O . GLY A 1 85 ? 13.716 -6.400 -13.674 1.00 77.75 85 GLY A O 1
ATOM 650 N N . TRP A 1 86 ? 13.009 -4.921 -15.217 1.00 74.69 86 TRP A N 1
ATOM 651 C CA . TRP A 1 86 ? 13.271 -3.729 -14.434 1.00 74.69 86 TRP A CA 1
ATOM 652 C C . TRP A 1 86 ? 11.973 -3.274 -13.772 1.00 74.69 86 TRP A C 1
ATOM 654 O O . TRP A 1 86 ? 11.061 -2.772 -14.433 1.00 74.69 86 TRP A O 1
ATOM 664 N N . ASP A 1 87 ? 11.884 -3.464 -12.457 1.00 68.19 87 ASP A N 1
ATOM 665 C CA . ASP A 1 87 ? 10.843 -2.861 -11.636 1.00 68.19 87 ASP A CA 1
ATOM 666 C C . ASP A 1 87 ? 11.404 -1.615 -10.931 1.00 68.19 87 ASP A C 1
ATOM 668 O O . ASP A 1 87 ? 12.416 -1.650 -10.243 1.00 68.19 87 ASP A O 1
ATOM 672 N N . PHE A 1 88 ? 10.781 -0.457 -11.150 1.00 67.81 88 PHE A N 1
ATOM 673 C CA . PHE A 1 88 ? 11.125 0.791 -10.449 1.00 67.81 88 PHE A CA 1
ATOM 674 C C . PHE A 1 88 ? 10.473 0.857 -9.052 1.00 67.81 88 PHE A C 1
ATOM 676 O O . PHE A 1 88 ? 10.168 1.942 -8.562 1.00 67.81 88 PHE A O 1
ATOM 683 N N . TRP A 1 89 ? 10.128 -0.283 -8.445 1.00 67.94 89 TRP A N 1
ATOM 684 C CA . TRP A 1 89 ? 9.111 -0.351 -7.394 1.00 67.94 89 TRP A CA 1
ATOM 685 C C . TRP A 1 89 ? 9.662 -0.931 -6.092 1.00 67.94 89 TRP A C 1
ATOM 687 O O . TRP A 1 89 ? 9.942 -2.120 -5.988 1.00 67.94 89 TRP A O 1
ATOM 697 N N . ASN A 1 90 ? 9.681 -0.112 -5.039 1.00 62.34 90 ASN A N 1
ATOM 698 C CA . ASN A 1 90 ? 9.979 -0.581 -3.678 1.00 62.34 90 ASN A CA 1
ATOM 699 C C . ASN A 1 90 ? 8.719 -0.884 -2.841 1.00 62.34 90 ASN A C 1
ATOM 701 O O . ASN A 1 90 ? 8.818 -1.224 -1.664 1.00 62.34 90 ASN A O 1
ATOM 705 N N . GLY A 1 91 ? 7.515 -0.745 -3.406 1.00 64.06 91 GLY A N 1
ATOM 706 C CA . GLY A 1 91 ? 6.283 -0.997 -2.664 1.00 64.06 91 GLY A CA 1
ATOM 707 C C . GLY A 1 91 ? 5.008 -0.821 -3.477 1.00 64.06 91 GLY A C 1
ATOM 708 O O . GLY A 1 91 ? 4.998 -0.154 -4.506 1.00 64.06 91 GLY A O 1
ATOM 709 N N . ASN A 1 92 ? 3.925 -1.403 -2.968 1.00 62.28 92 ASN A N 1
ATOM 710 C CA . ASN A 1 92 ? 2.566 -1.243 -3.464 1.00 62.28 92 ASN A CA 1
ATOM 711 C C . ASN A 1 92 ? 1.720 -0.495 -2.444 1.00 62.28 92 ASN A C 1
ATOM 713 O O . ASN A 1 9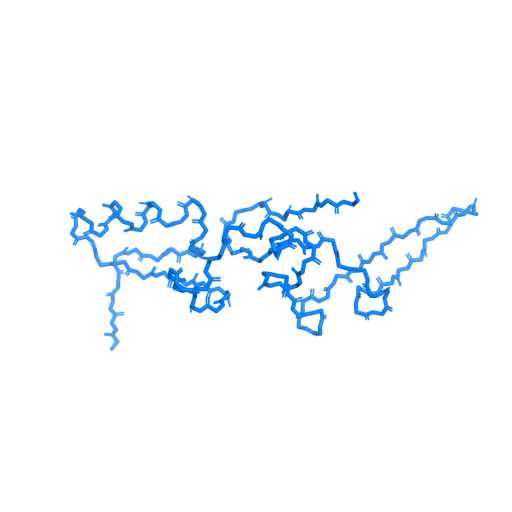2 ? 1.626 -0.920 -1.295 1.00 62.28 92 ASN A O 1
ATOM 717 N N . CYS A 1 93 ? 1.063 0.582 -2.860 1.00 59.09 93 CYS A N 1
ATOM 718 C CA . CYS A 1 93 ? 0.098 1.292 -2.029 1.00 59.09 93 CYS A CA 1
ATOM 719 C C . CYS A 1 93 ? -1.111 1.679 -2.879 1.00 59.09 93 CYS A C 1
ATOM 721 O O . CYS A 1 93 ? -0.960 2.144 -4.007 1.00 59.09 93 CYS A O 1
ATOM 723 N N . VAL A 1 94 ? -2.315 1.539 -2.327 1.00 57.50 94 VAL A N 1
ATOM 724 C CA . VAL A 1 94 ? -3.527 2.120 -2.917 1.00 57.50 94 VAL A CA 1
ATOM 725 C C . VAL A 1 94 ? -3.788 3.471 -2.241 1.00 57.50 94 VAL A C 1
ATOM 727 O O . VAL A 1 94 ? -3.599 3.597 -1.036 1.00 57.50 94 VAL A O 1
ATOM 730 N N . GLY A 1 95 ? -4.205 4.496 -2.990 1.00 46.47 95 GLY A N 1
ATOM 731 C CA . GLY A 1 95 ? -4.791 5.704 -2.387 1.00 46.47 95 GLY A CA 1
ATOM 732 C C . GLY A 1 95 ? -3.867 6.881 -2.036 1.00 46.47 95 GLY A C 1
ATOM 733 O O . GLY A 1 95 ? -4.326 7.803 -1.368 1.00 46.47 95 GLY A O 1
ATOM 734 N N . GLY A 1 96 ? -2.620 6.950 -2.512 1.00 36.50 96 GLY A N 1
ATOM 735 C CA . GLY A 1 96 ? -1.852 8.195 -2.364 1.00 36.50 96 GLY A CA 1
ATOM 736 C C . GLY A 1 96 ? -0.459 8.172 -2.974 1.00 36.50 96 GLY A C 1
ATOM 737 O O . GLY A 1 96 ? 0.449 7.671 -2.330 1.00 36.50 96 GLY A O 1
ATOM 738 N N . SER A 1 97 ? -0.350 8.716 -4.195 1.00 33.44 97 SER A N 1
ATOM 739 C CA . SER A 1 97 ? 0.78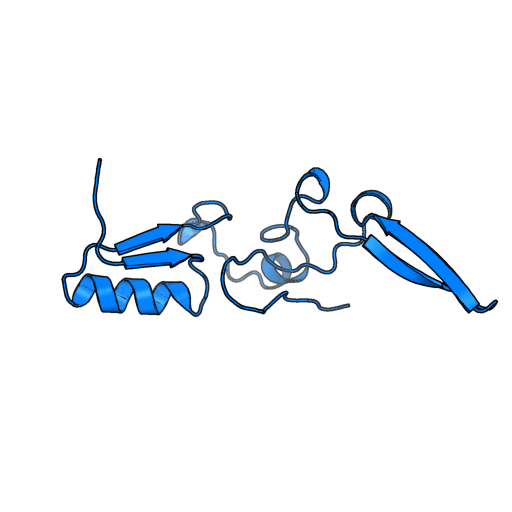6 9.334 -4.930 1.00 33.44 97 SER A CA 1
ATOM 740 C C . SER A 1 97 ? 2.249 8.882 -4.759 1.00 33.44 97 SER A C 1
ATOM 742 O O . SER A 1 97 ? 3.110 9.444 -5.430 1.00 33.44 97 SER A O 1
ATOM 744 N N . SER A 1 98 ? 2.578 7.916 -3.915 1.00 46.28 98 SER A N 1
ATOM 745 C CA . SER A 1 98 ? 3.954 7.554 -3.595 1.00 46.28 98 SER A CA 1
ATOM 746 C C . SER A 1 98 ? 4.271 6.188 -4.180 1.00 46.28 98 SER A C 1
ATOM 748 O O . SER A 1 98 ? 4.294 5.183 -3.476 1.00 46.28 98 SER A O 1
ATOM 750 N N . ASN A 1 99 ? 4.548 6.166 -5.482 1.00 51.12 99 ASN A N 1
ATOM 751 C CA . ASN A 1 99 ? 5.445 5.148 -6.008 1.00 51.12 99 ASN A CA 1
ATOM 752 C C . ASN A 1 99 ? 6.821 5.456 -5.411 1.00 51.12 99 ASN A C 1
ATOM 754 O O . ASN A 1 99 ? 7.377 6.527 -5.665 1.00 51.12 99 ASN A O 1
ATOM 758 N N . PHE A 1 100 ? 7.365 4.558 -4.592 1.00 54.62 100 PHE A N 1
ATOM 759 C CA . PHE A 1 100 ? 8.745 4.671 -4.121 1.00 54.62 100 PHE A CA 1
ATOM 760 C C . PHE A 1 100 ? 9.689 4.278 -5.263 1.00 54.62 100 PHE A C 1
ATOM 762 O O . PHE A 1 100 ? 10.290 3.205 -5.240 1.00 54.62 100 PHE A O 1
ATOM 769 N N . MET A 1 101 ? 9.764 5.136 -6.285 1.00 49.53 101 MET A N 1
ATOM 770 C CA . MET A 1 101 ? 10.699 4.988 -7.392 1.00 49.53 101 MET A CA 1
ATOM 771 C C . MET A 1 101 ? 12.061 5.515 -6.959 1.00 49.53 101 MET A C 1
ATOM 773 O O . MET A 1 101 ? 12.246 6.718 -6.783 1.00 49.53 101 MET A O 1
ATOM 777 N N . SER A 1 102 ? 13.015 4.606 -6.784 1.00 50.69 102 SER A N 1
ATOM 778 C CA . SER A 1 102 ? 14.437 4.937 -6.813 1.00 50.69 102 SER A CA 1
ATOM 779 C C . SER A 1 102 ? 15.043 4.204 -8.003 1.00 50.69 102 SER A C 1
ATOM 781 O O . SER A 1 102 ? 15.071 2.973 -7.995 1.00 50.69 102 SER A O 1
ATOM 783 N N . GLY A 1 103 ? 15.454 4.958 -9.023 1.00 43.06 103 GLY A N 1
ATOM 784 C CA . GLY A 1 103 ? 16.309 4.462 -10.104 1.00 43.06 103 GLY A CA 1
ATOM 785 C C . GLY A 1 103 ? 17.768 4.419 -9.679 1.00 43.06 103 GLY A C 1
ATOM 786 O O . GLY A 1 103 ? 18.154 5.273 -8.844 1.00 43.06 103 GLY A O 1
#

Secondary structure (DSSP, 8-state):
----SEEEE--STTHHHHHHHHHHTT--EEEE-SS----TTT--S-HHHHHSSTTSPPPTTTS--EEEEE-TTS-EEEEEHHHH-----S---SSSS------

Solvent-accessible surface area (backbone atoms only — not comparable to full-atom values): 6623 Å² total; per-residue (Å²): 138,84,86,60,79,42,80,41,58,15,67,49,91,70,36,42,60,52,52,51,57,43,42,76,72,69,45,49,70,44,78,49,58,88,65,81,94,76,52,78,88,71,62,66,100,45,66,60,49,52,75,74,40,78,76,44,32,75,58,39,93,83,64,55,50,73,48,76,47,76,46,97,88,71,49,76,48,78,43,44,26,61,77,70,69,56,76,59,50,48,41,70,77,50,80,68,99,65,73,52,63,68,131

Foldseek 3Di:
DDDFPEEAEWCPPVRVVVQVVCVVVPTGYHYHWPDDDDDPVLDDPDVCCQAPNCPAPDDLVVVWDWDWDADPVRDIDIDICVRVVDDLASHDTTDDDDRVGDD

Nearest PDB structures (foldseek):
  4ap3-assembly1_A  TM=3.951E-01  e=1.442E+00  Rhodococcus rhodochrous
  2yjf-assembly2_D  TM=3.084E-01  e=1.185E+00  Oryctolagus cuniculus
  4g9o-assembly1_A  TM=2.986E-01  e=3.368E+00  Salmonella enterica subsp. enterica serovar Typhimurium str. LT2